Protein AF-A0A0N1ACL6-F1 (afdb_monomer_lite)

pLDDT: mean 73.01, std 18.0, range [36.81, 94.06]

Foldseek 3Di:
DDDDDDDDDDDDDDDDDDDPPPPDPPDDDDPPDPDPPDCPDDVDPPDPPPPDPDDDKFALVNLVVVPDFWPLVVLVPDPQFDPWDAQVNLVPPPVNQQHLATAGQGNNPARVPDFDDDVNHTDAFDPGPDDRTHRRGRPGTSVNDGMD

Secondary structure (DSSP, 8-state):
-----------------S-TTSS-------------------SS---S-----------HHHHHHHT-SBHHHHHHT-TTB-S-B-HHHHHT-TT-TTTT--B--BTTS-GGG---EETTEEPPPP--SSS-----GGGSBGGG-S--

Sequence (148 aa):
MRRTPCFFLRPAAFGACALLHLMAAAQAQPAATPQRVEVTGSSIKRLAGETALPVETIRREDIEKIGVTTAAELLQKLSSNVGGLTDGASISDQSGAQRGFNGANLRGLGVSSTLVLLNGRRLANFASPGDNAGVDLNNIPAGAIQRV

Radius of gyration: 41.58 Å; chains: 1; bounding box: 53×68×129 Å

Structure (mmCIF, N/CA/C/O backbone):
data_AF-A0A0N1ACL6-F1
#
_entry.id   AF-A0A0N1ACL6-F1
#
loop_
_atom_site.group_PDB
_atom_site.id
_atom_site.type_symbol
_atom_site.label_atom_id
_atom_site.label_alt_id
_atom_site.label_comp_id
_atom_site.label_asym_id
_atom_site.label_entity_id
_atom_site.label_seq_id
_atom_site.pdbx_PDB_ins_code
_atom_site.Cartn_x
_atom_site.Cartn_y
_atom_site.Cartn_z
_atom_site.occupancy
_atom_site.B_iso_or_equiv
_atom_site.auth_seq_id
_atom_site.auth_comp_id
_atom_site.auth_asym_id
_atom_site.auth_atom_id
_atom_site.pdbx_PDB_model_num
ATOM 1 N N . MET A 1 1 ? -12.452 -52.490 117.178 1.00 40.91 1 MET A N 1
ATOM 2 C CA . MET A 1 1 ? -10.982 -52.638 117.260 1.00 40.91 1 MET A CA 1
ATOM 3 C C . MET A 1 1 ? -10.432 -52.924 115.872 1.00 40.91 1 MET A C 1
ATOM 5 O O . MET A 1 1 ? -10.845 -53.933 115.333 1.00 40.91 1 MET A O 1
ATOM 9 N N . ARG A 1 2 ? -9.481 -52.094 115.393 1.00 36.81 2 ARG A N 1
ATOM 10 C CA . ARG A 1 2 ? -8.460 -52.376 114.346 1.00 36.81 2 ARG A CA 1
ATOM 11 C C . ARG A 1 2 ? -9.005 -52.710 112.937 1.00 36.81 2 ARG A C 1
ATOM 13 O O . ARG A 1 2 ? -9.965 -53.437 112.815 1.00 36.81 2 ARG A O 1
ATOM 20 N N . ARG A 1 3 ? -8.450 -52.301 111.798 1.00 41.75 3 ARG A N 1
ATOM 21 C CA . ARG A 1 3 ? -7.296 -51.511 111.333 1.00 41.75 3 ARG A CA 1
ATOM 22 C C . ARG A 1 3 ? -7.516 -51.409 109.803 1.00 41.75 3 ARG A C 1
ATOM 24 O O . ARG A 1 3 ? -8.036 -52.354 109.219 1.00 41.75 3 ARG A O 1
ATOM 31 N N . THR A 1 4 ? -7.113 -50.316 109.158 1.00 45.53 4 THR A N 1
ATOM 32 C CA . THR A 1 4 ? -6.849 -50.290 107.700 1.00 45.53 4 THR A CA 1
ATOM 33 C C . THR A 1 4 ? -5.649 -51.204 107.372 1.00 45.53 4 THR A C 1
ATOM 35 O O . THR A 1 4 ? -4.898 -51.543 108.295 1.00 45.53 4 THR A O 1
ATOM 38 N N . PRO A 1 5 ? -5.440 -51.636 106.107 1.00 58.47 5 PRO A N 1
ATOM 39 C CA . PRO A 1 5 ? -4.557 -50.848 105.229 1.00 58.47 5 PRO A CA 1
ATOM 40 C C . PRO A 1 5 ? -4.838 -50.921 103.707 1.00 58.47 5 PRO A C 1
ATOM 42 O O . PRO A 1 5 ? -5.554 -51.779 103.202 1.00 58.47 5 PRO A O 1
ATOM 45 N N . CYS A 1 6 ? -4.208 -49.975 103.003 1.00 42.31 6 CYS A N 1
ATOM 46 C CA . CYS A 1 6 ? -4.029 -49.854 101.556 1.00 42.31 6 CYS A CA 1
ATOM 47 C C . CYS A 1 6 ? -3.453 -51.107 100.873 1.00 42.31 6 CYS A C 1
ATOM 49 O O . CYS A 1 6 ? -2.576 -51.739 101.453 1.00 42.31 6 CYS A O 1
ATOM 51 N N . PHE A 1 7 ? -3.746 -51.305 99.578 1.00 40.16 7 PHE A N 1
ATOM 52 C CA . PHE A 1 7 ? -2.682 -51.508 98.580 1.00 40.16 7 PHE A CA 1
ATOM 53 C C . PHE A 1 7 ? -3.143 -51.254 97.132 1.00 40.16 7 PHE A C 1
ATOM 55 O O . PHE A 1 7 ? -4.246 -51.603 96.725 1.00 40.16 7 PHE A O 1
ATOM 62 N N . PHE A 1 8 ? -2.242 -50.616 96.389 1.00 44.12 8 PHE A N 1
ATOM 63 C CA . PHE A 1 8 ? -2.195 -50.374 94.947 1.00 44.12 8 PHE A CA 1
ATOM 64 C C . PHE A 1 8 ? -2.320 -51.658 94.103 1.00 44.12 8 PHE A C 1
ATOM 66 O O . PHE A 1 8 ? -1.661 -52.632 94.445 1.00 44.12 8 PHE A O 1
ATOM 73 N N . LEU A 1 9 ? -3.007 -51.604 92.946 1.00 39.31 9 LEU A N 1
ATOM 74 C CA . LEU A 1 9 ? -2.465 -51.989 91.619 1.00 39.31 9 LEU A CA 1
ATOM 75 C C . LEU A 1 9 ? -3.516 -51.813 90.489 1.00 39.31 9 LEU A C 1
ATOM 77 O O . LEU A 1 9 ? -4.571 -52.436 90.495 1.00 39.31 9 LEU A O 1
ATOM 81 N N . ARG A 1 10 ? -3.193 -50.993 89.480 1.00 41.94 10 ARG A N 1
ATOM 82 C CA . ARG A 1 10 ? -3.608 -51.164 88.060 1.00 41.94 10 ARG A CA 1
ATOM 83 C C . ARG A 1 10 ? -2.554 -52.085 87.388 1.00 41.94 10 ARG A C 1
ATOM 85 O O . ARG A 1 10 ? -1.471 -52.149 87.970 1.00 41.94 10 ARG A O 1
ATOM 92 N N . PRO A 1 11 ? -2.740 -52.707 86.193 1.00 52.53 11 PRO A N 1
ATOM 93 C CA . PRO A 1 11 ? -3.612 -52.281 85.086 1.00 52.53 11 PRO A CA 1
ATOM 94 C C . PRO A 1 11 ? -4.245 -53.394 84.193 1.00 52.53 11 PRO A C 1
ATOM 96 O O . PRO A 1 11 ? -3.951 -54.574 84.302 1.00 52.53 11 PRO A O 1
ATOM 99 N N . ALA A 1 12 ? -5.032 -52.908 83.224 1.00 41.38 12 ALA A N 1
ATOM 100 C CA . ALA A 1 12 ? -5.129 -53.337 81.819 1.00 41.38 12 ALA A CA 1
ATOM 101 C C . ALA A 1 12 ? -5.899 -54.612 81.401 1.00 41.38 12 ALA A C 1
ATOM 103 O O . ALA A 1 12 ? -5.449 -55.736 81.569 1.00 41.38 12 ALA A O 1
ATOM 104 N N . ALA A 1 13 ? -6.953 -54.309 80.626 1.00 44.34 13 ALA A N 1
ATOM 105 C CA . ALA A 1 13 ? -7.347 -54.918 79.353 1.00 44.34 13 ALA A CA 1
ATOM 106 C C . ALA A 1 13 ? -7.964 -56.320 79.377 1.00 44.34 13 ALA A C 1
ATOM 108 O O . ALA A 1 13 ? -7.259 -57.291 79.563 1.00 44.34 13 ALA A O 1
ATOM 109 N N . PHE A 1 14 ? -9.260 -56.405 79.058 1.00 40.31 14 PHE A N 1
ATOM 110 C CA . PHE A 1 14 ? -9.867 -57.360 78.115 1.00 40.31 14 PHE A CA 1
ATOM 111 C C . PHE A 1 14 ? -11.367 -57.030 77.997 1.00 40.31 14 PHE A C 1
ATOM 113 O O . PHE A 1 14 ? -12.015 -56.794 79.013 1.00 40.31 14 PHE A O 1
ATOM 120 N N . GLY A 1 15 ? -11.929 -57.013 76.781 1.00 42.12 15 GLY A N 1
ATOM 121 C CA . GLY A 1 15 ? -13.389 -57.102 76.609 1.00 42.12 15 GLY A CA 1
ATOM 122 C C . GLY A 1 15 ? -14.041 -56.183 75.576 1.00 42.12 15 GLY A C 1
ATOM 123 O O . GLY A 1 15 ? -15.027 -55.521 75.881 1.00 42.12 15 GLY A O 1
ATOM 124 N N . ALA A 1 16 ? -13.520 -56.145 74.350 1.00 49.38 16 ALA A N 1
ATOM 125 C CA . ALA A 1 16 ? -14.212 -55.592 73.189 1.00 49.38 16 ALA A CA 1
ATOM 126 C C . ALA A 1 16 ? -15.357 -56.526 72.742 1.00 49.38 16 ALA A C 1
ATOM 128 O O . ALA A 1 16 ? -15.073 -57.652 72.343 1.00 49.38 16 ALA A O 1
ATOM 129 N N . CYS A 1 17 ? -16.625 -56.081 72.777 1.00 44.91 17 CYS A N 1
ATOM 130 C CA . CYS A 1 17 ? -17.706 -56.711 71.985 1.00 44.91 17 CYS A CA 1
ATOM 131 C C . CYS A 1 17 ? -19.038 -55.934 71.840 1.00 44.91 17 CYS A C 1
ATOM 133 O O . CYS A 1 17 ? -20.030 -56.526 71.431 1.00 44.91 17 CYS A O 1
ATOM 135 N N . ALA A 1 18 ? -19.117 -54.627 72.119 1.00 47.38 18 ALA A N 1
ATOM 136 C CA . ALA A 1 18 ? -20.416 -53.923 72.141 1.00 47.38 18 ALA A CA 1
ATOM 137 C C . ALA A 1 18 ? -20.508 -52.652 71.271 1.00 47.38 18 ALA A C 1
ATOM 139 O O . ALA A 1 18 ? -21.265 -51.747 71.602 1.00 47.38 18 ALA A O 1
ATOM 140 N N . LEU A 1 19 ? -19.755 -52.548 70.167 1.00 47.19 19 LE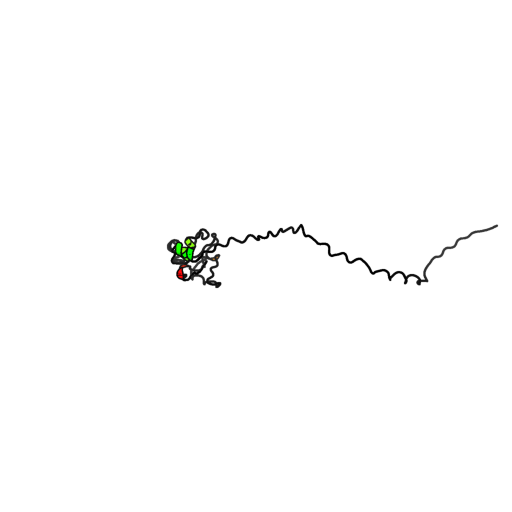U A N 1
ATOM 141 C CA . LEU A 1 19 ? -19.720 -51.317 69.346 1.00 47.19 19 LEU A CA 1
ATOM 142 C C . LEU A 1 19 ? -20.116 -51.479 67.866 1.00 47.19 19 LEU A C 1
ATOM 144 O O . LEU A 1 19 ? -20.066 -50.510 67.116 1.00 47.19 19 LEU A O 1
ATOM 148 N N . LEU A 1 20 ? -20.571 -52.655 67.426 1.00 48.94 20 LEU A N 1
ATOM 149 C CA . LEU A 1 20 ? -20.854 -52.909 66.000 1.00 48.94 20 LEU A CA 1
ATOM 150 C C . LEU A 1 20 ? -22.270 -52.528 65.515 1.00 48.94 20 LEU A C 1
ATOM 152 O O . LEU A 1 20 ? -22.579 -52.749 64.352 1.00 48.94 20 LEU A O 1
ATOM 156 N N . HIS A 1 21 ? -23.125 -51.928 66.351 1.00 43.59 21 HIS A N 1
ATOM 157 C CA . HIS A 1 21 ? -24.498 -51.549 65.958 1.00 43.59 21 HIS A CA 1
ATOM 158 C C . HIS A 1 21 ? -24.694 -50.056 65.630 1.00 43.59 21 HIS A C 1
ATOM 160 O O . HIS A 1 21 ? -25.822 -49.629 65.399 1.00 43.59 21 HIS A O 1
ATOM 166 N N . LEU A 1 22 ? -23.623 -49.252 65.562 1.00 44.16 22 LEU A N 1
ATOM 167 C CA . LEU A 1 22 ? -23.720 -47.800 65.331 1.00 44.16 22 LEU A CA 1
ATOM 168 C C . LEU A 1 22 ? -23.162 -47.318 63.975 1.00 44.16 22 LEU A C 1
ATOM 170 O O . LEU A 1 22 ? -22.785 -46.158 63.846 1.00 44.16 22 LEU A O 1
ATOM 174 N N . MET A 1 23 ? -23.096 -48.180 62.954 1.00 47.75 23 MET A N 1
ATOM 175 C CA . MET A 1 23 ? -22.589 -47.824 61.612 1.00 47.75 23 MET A CA 1
ATOM 176 C C . MET A 1 23 ? -23.579 -48.145 60.476 1.00 47.75 23 MET A C 1
ATOM 178 O O . MET A 1 23 ? -23.182 -48.613 59.416 1.00 47.75 23 MET A O 1
ATOM 182 N N . ALA A 1 24 ? -24.879 -47.899 60.674 1.00 46.00 24 ALA A N 1
ATOM 183 C CA . ALA A 1 24 ? -25.889 -48.118 59.626 1.00 46.00 24 ALA A CA 1
ATOM 184 C C . ALA A 1 24 ? -26.917 -46.979 59.471 1.00 46.00 24 ALA A C 1
ATOM 186 O O . ALA A 1 24 ? -28.013 -47.198 58.968 1.00 46.00 24 ALA A O 1
ATOM 187 N N . ALA A 1 25 ? -26.570 -45.748 59.860 1.00 43.22 25 ALA A N 1
ATOM 188 C CA . ALA A 1 25 ? -27.389 -44.559 59.603 1.00 43.22 25 ALA A CA 1
ATOM 189 C C . ALA A 1 25 ? -26.554 -43.480 58.904 1.00 43.22 25 ALA A C 1
ATOM 191 O O . ALA A 1 25 ? -26.256 -42.430 59.464 1.00 43.22 25 ALA A O 1
ATOM 192 N N . ALA A 1 26 ? -26.122 -43.767 57.679 1.00 45.28 26 ALA A N 1
ATOM 193 C CA . ALA A 1 26 ? -25.412 -42.804 56.848 1.00 45.28 26 ALA A CA 1
ATOM 194 C C . ALA A 1 26 ? -25.928 -42.835 55.407 1.00 45.28 26 ALA A C 1
ATOM 196 O O . ALA A 1 26 ? -25.125 -42.954 54.495 1.00 45.28 26 ALA A O 1
ATOM 197 N N . GLN A 1 27 ? -27.249 -42.738 55.198 1.00 46.34 27 GLN A N 1
ATOM 198 C CA . GLN A 1 27 ? -27.837 -42.346 53.909 1.00 46.34 27 GLN A CA 1
ATOM 199 C C . GLN A 1 27 ? -29.154 -41.590 54.103 1.00 46.34 27 GLN A C 1
ATOM 201 O O . GLN A 1 27 ? -30.157 -42.186 54.474 1.00 46.34 27 GLN A O 1
ATOM 206 N N . ALA A 1 28 ? -29.104 -40.278 53.857 1.00 41.84 28 ALA A N 1
ATOM 207 C CA . ALA A 1 28 ? -30.120 -39.458 53.181 1.00 41.84 28 ALA A CA 1
ATOM 208 C C . ALA A 1 28 ? -29.823 -37.975 53.458 1.00 41.84 28 ALA A C 1
ATOM 210 O O . ALA A 1 28 ? -30.586 -37.285 54.129 1.00 41.84 28 ALA A O 1
ATOM 211 N N . GLN A 1 29 ? -28.691 -37.474 52.953 1.00 48.81 29 GLN A N 1
ATOM 212 C CA . GLN A 1 29 ? -28.545 -36.029 52.811 1.00 48.81 29 GLN A CA 1
ATOM 213 C C . GLN A 1 29 ? -29.435 -35.626 51.627 1.00 48.81 29 GLN A C 1
ATOM 215 O O . GLN A 1 29 ? -29.274 -36.218 50.553 1.00 48.81 29 GLN A O 1
ATOM 220 N N . PRO A 1 30 ? -30.383 -34.684 51.778 1.00 48.00 30 PRO A N 1
ATOM 221 C CA . PRO A 1 30 ? -31.150 -34.197 50.643 1.00 48.00 30 PRO A CA 1
ATOM 222 C C . PRO A 1 30 ? -30.153 -33.687 49.607 1.00 48.00 30 PRO A C 1
ATOM 224 O O . PRO A 1 30 ? -29.270 -32.895 49.943 1.00 48.00 30 PRO A O 1
ATOM 227 N N . ALA A 1 31 ? -30.255 -34.168 48.368 1.00 56.84 31 ALA A N 1
ATOM 228 C CA . ALA A 1 31 ? -29.494 -33.618 47.261 1.00 56.84 31 ALA A CA 1
ATOM 229 C C . ALA A 1 31 ? -29.868 -32.138 47.148 1.00 56.84 31 ALA A C 1
ATOM 231 O O . ALA A 1 31 ? -30.946 -31.794 46.662 1.00 56.84 31 ALA A O 1
ATOM 232 N N . ALA A 1 32 ? -29.008 -31.268 47.679 1.00 61.16 32 ALA A N 1
ATOM 233 C CA . ALA A 1 32 ? -29.149 -29.838 47.523 1.00 61.16 32 ALA A CA 1
ATOM 234 C C . ALA A 1 32 ? -29.200 -29.567 46.019 1.00 61.16 32 ALA A C 1
ATOM 236 O O . ALA A 1 32 ? -28.271 -29.905 45.282 1.00 61.16 32 ALA A O 1
ATOM 237 N N . THR A 1 33 ? -30.319 -29.011 45.560 1.00 62.94 33 THR A N 1
ATOM 238 C CA . THR A 1 33 ? -30.460 -28.470 44.208 1.00 62.94 33 THR A CA 1
ATOM 239 C C . THR A 1 33 ? -29.213 -27.651 43.884 1.00 62.94 33 THR A C 1
ATOM 241 O O . THR A 1 33 ? -28.840 -26.835 44.733 1.00 62.94 33 THR A O 1
ATOM 244 N N . PRO A 1 34 ? -28.557 -27.836 42.721 1.00 57.81 34 PRO A N 1
ATOM 245 C CA . PRO A 1 34 ? -27.379 -27.054 42.379 1.00 57.81 34 PRO A CA 1
ATOM 246 C C . PRO A 1 34 ? -27.759 -25.578 42.443 1.00 57.81 34 PRO A C 1
ATOM 248 O O . PRO A 1 34 ? -28.562 -25.080 41.652 1.00 57.81 34 PRO A O 1
ATOM 251 N N . GLN A 1 35 ? -27.244 -24.900 43.462 1.00 62.81 35 GLN A N 1
ATOM 252 C CA . GLN A 1 35 ? -27.526 -23.501 43.699 1.00 62.81 35 GLN A CA 1
ATOM 253 C C . GLN A 1 35 ? -26.914 -22.735 42.529 1.00 62.81 35 GLN A C 1
ATOM 255 O O . GLN A 1 35 ? -25.751 -22.954 42.187 1.00 62.81 35 GLN A O 1
ATOM 260 N N . ARG A 1 36 ? -27.712 -21.894 41.860 1.00 61.09 36 ARG A N 1
ATOM 261 C CA . ARG A 1 36 ? -27.243 -21.059 40.750 1.00 61.09 36 ARG A CA 1
ATOM 262 C C . ARG A 1 36 ? -26.084 -20.207 41.263 1.00 61.09 36 ARG A C 1
ATOM 264 O O . ARG A 1 36 ? -26.292 -19.242 41.991 1.00 61.09 36 ARG A O 1
ATOM 271 N N . VAL A 1 37 ? -24.866 -20.591 40.893 1.00 67.50 37 VAL A N 1
ATOM 272 C CA . VAL A 1 37 ? -23.669 -19.791 41.129 1.00 67.50 37 VAL A CA 1
ATOM 273 C C . VAL A 1 37 ? -23.671 -18.699 40.071 1.00 67.50 37 VAL A C 1
ATOM 275 O O . VAL A 1 37 ? -23.260 -18.908 38.932 1.00 67.50 37 VAL A O 1
ATOM 278 N N . GLU A 1 38 ? -24.212 -17.540 40.425 1.00 64.12 38 GLU A N 1
ATOM 279 C CA . GLU A 1 38 ? -24.094 -16.345 39.603 1.00 64.12 38 GLU A CA 1
ATOM 280 C C . GLU A 1 38 ? -22.751 -15.685 39.923 1.00 64.12 38 GLU A C 1
ATOM 282 O O . GLU A 1 38 ? -22.547 -15.102 40.987 1.00 64.12 38 GLU A O 1
ATOM 287 N N . VAL A 1 39 ? -21.787 -15.860 39.020 1.00 64.50 39 VAL A N 1
ATOM 288 C CA . VAL A 1 39 ? -20.450 -15.276 39.151 1.00 64.50 39 VAL A CA 1
ATOM 289 C C . VAL A 1 39 ? -20.555 -13.776 38.871 1.00 64.50 39 VAL A C 1
ATOM 291 O O . VAL A 1 39 ? -20.428 -13.330 37.735 1.00 64.50 39 VAL A O 1
ATOM 294 N N . THR A 1 40 ? -20.791 -12.980 39.913 1.00 68.50 40 THR A N 1
ATOM 295 C CA . THR A 1 40 ? -20.873 -11.507 39.838 1.00 68.50 40 THR A CA 1
ATOM 296 C C . THR A 1 40 ? -19.502 -10.818 39.847 1.00 68.50 40 THR A C 1
ATOM 298 O O . THR A 1 40 ? -19.419 -9.592 39.798 1.00 68.50 40 THR A O 1
ATOM 301 N N . GLY A 1 41 ? -18.414 -11.594 39.872 1.00 60.53 41 GLY A N 1
ATOM 302 C CA . GLY A 1 41 ? -17.051 -11.096 40.029 1.00 60.53 41 GLY A CA 1
ATOM 303 C C . GLY A 1 41 ? -16.004 -11.980 39.358 1.00 60.53 41 GLY A C 1
ATOM 304 O O . GLY A 1 41 ? -15.153 -12.551 40.028 1.00 60.53 41 GLY A O 1
ATOM 305 N N . SER A 1 42 ? -16.020 -12.067 38.027 1.00 65.25 42 SER A N 1
ATOM 306 C CA . SER A 1 42 ? -14.742 -12.193 37.319 1.00 65.25 42 SER A CA 1
ATOM 307 C C . SER A 1 42 ? -14.058 -10.829 37.417 1.00 65.25 42 SER A C 1
ATOM 309 O O . SER A 1 42 ? -14.648 -9.829 37.010 1.00 65.25 42 SER A O 1
ATOM 311 N N . SER A 1 43 ? -12.822 -10.767 37.923 1.00 59.62 43 SER A N 1
ATOM 312 C CA . SER A 1 43 ? -12.008 -9.532 37.893 1.00 59.62 43 SER A CA 1
ATOM 313 C C . SER A 1 43 ? -11.795 -9.016 36.455 1.00 59.62 43 SER A C 1
ATOM 315 O O . SER A 1 43 ? -11.435 -7.866 36.225 1.00 59.62 43 SER A O 1
ATOM 317 N N . ILE A 1 44 ? -12.099 -9.855 35.461 1.00 63.22 44 ILE A N 1
ATOM 318 C CA . ILE A 1 44 ? -12.147 -9.498 34.051 1.00 63.22 44 ILE A CA 1
ATOM 319 C C . ILE A 1 44 ? -13.615 -9.488 33.618 1.00 63.22 44 ILE A C 1
ATOM 321 O O . ILE A 1 44 ? -14.188 -10.526 33.267 1.00 63.22 44 ILE A O 1
ATOM 325 N N . LYS A 1 45 ? -14.226 -8.299 33.622 1.00 52.88 45 LYS A N 1
ATOM 326 C CA . LYS A 1 45 ? -15.422 -8.026 32.818 1.00 52.88 45 LYS A CA 1
ATOM 327 C C . LYS A 1 45 ? -15.029 -8.205 31.351 1.00 52.88 45 LYS A C 1
ATOM 329 O O . LYS A 1 45 ? -14.491 -7.280 30.750 1.00 52.88 45 LYS A O 1
ATOM 334 N N . ARG A 1 46 ? -15.295 -9.367 30.750 1.00 59.06 46 ARG A N 1
ATOM 335 C CA . ARG A 1 46 ? -15.371 -9.414 29.286 1.00 59.06 46 ARG A CA 1
ATOM 336 C C . ARG A 1 46 ? -16.645 -8.691 28.878 1.00 59.06 46 ARG A C 1
ATOM 338 O O . ARG A 1 46 ? -17.740 -9.236 28.959 1.00 59.06 46 ARG A O 1
ATOM 345 N N . LEU A 1 47 ? -16.479 -7.426 28.508 1.00 61.47 47 LEU A N 1
ATOM 346 C CA . LEU A 1 47 ? -17.447 -6.697 27.704 1.00 61.47 47 LEU A CA 1
ATOM 347 C C . LEU A 1 47 ? -17.706 -7.531 26.440 1.00 61.47 47 LEU A C 1
ATOM 349 O O . LEU A 1 47 ? -16.773 -8.116 25.890 1.00 61.47 47 LEU A O 1
ATOM 353 N N . ALA A 1 48 ? -18.956 -7.605 25.984 1.00 55.69 48 ALA A N 1
ATOM 354 C CA . ALA A 1 48 ? -19.332 -8.129 24.668 1.00 55.69 48 ALA A CA 1
ATOM 355 C C . ALA A 1 48 ? -18.809 -7.183 23.566 1.00 55.69 48 ALA A C 1
ATOM 357 O O . ALA A 1 48 ? -19.559 -6.476 22.902 1.00 55.69 48 ALA A O 1
ATOM 358 N N . GLY A 1 49 ? -17.488 -7.094 23.491 1.00 58.88 49 GLY A N 1
ATOM 359 C CA . GLY A 1 49 ? -16.726 -5.983 22.955 1.00 58.88 49 GLY A CA 1
ATOM 360 C C . GLY A 1 49 ? -15.282 -6.120 23.422 1.00 58.88 49 GLY A C 1
ATOM 361 O O . GLY A 1 49 ? -14.729 -5.203 24.021 1.00 58.88 49 GLY A O 1
ATOM 362 N N . GLU A 1 50 ? -14.664 -7.279 23.167 1.00 55.69 50 GLU A N 1
ATOM 363 C CA . GLU A 1 50 ? -13.257 -7.237 22.767 1.00 55.69 50 GLU A CA 1
ATOM 364 C C . GLU A 1 50 ? -13.222 -6.214 21.637 1.00 55.69 50 GLU A C 1
ATOM 366 O O . GLU A 1 50 ? -13.833 -6.443 20.594 1.00 55.69 50 GLU A O 1
ATOM 371 N N . THR A 1 51 ? -12.689 -5.023 21.918 1.00 57.69 51 THR A N 1
ATOM 372 C CA . THR A 1 51 ? -12.657 -3.909 20.977 1.00 57.69 51 THR A CA 1
ATOM 373 C C . THR A 1 51 ? -12.158 -4.460 19.655 1.00 57.69 51 THR A C 1
ATOM 375 O O . THR A 1 51 ? -10.991 -4.843 19.559 1.00 57.69 51 THR A O 1
ATOM 378 N N . ALA A 1 52 ? -13.043 -4.566 18.660 1.00 65.81 52 ALA A N 1
ATOM 379 C CA . ALA A 1 52 ? -12.620 -4.930 17.325 1.00 65.81 52 ALA A CA 1
ATOM 380 C C . ALA A 1 52 ? -11.534 -3.919 16.971 1.00 65.81 52 ALA A C 1
ATOM 382 O O . ALA A 1 52 ? -11.787 -2.709 17.000 1.00 65.81 52 ALA A O 1
ATOM 383 N N . LEU A 1 53 ? -10.306 -4.393 16.732 1.00 76.19 53 LEU A N 1
ATOM 384 C CA . LEU A 1 53 ? -9.301 -3.517 16.155 1.00 76.19 53 LEU A CA 1
ATOM 385 C C . LEU A 1 53 ? -9.962 -2.884 14.925 1.00 76.19 53 LEU A C 1
ATOM 387 O O . LEU A 1 53 ? -10.628 -3.610 14.183 1.00 76.19 53 LEU A O 1
ATOM 391 N N . PRO A 1 54 ? -9.855 -1.562 14.730 1.00 78.06 54 PRO A N 1
ATOM 392 C CA . PRO A 1 54 ? -10.518 -0.909 13.616 1.00 78.06 54 PRO A CA 1
ATOM 393 C C . PRO A 1 54 ? -10.043 -1.558 12.313 1.00 78.06 54 PRO A C 1
ATOM 395 O O . PRO A 1 54 ? -8.861 -1.473 11.966 1.00 78.06 54 PRO A O 1
ATOM 398 N N . VAL A 1 55 ? -10.970 -2.251 11.646 1.00 86.38 55 VAL A N 1
ATOM 399 C CA . VAL A 1 55 ? -10.783 -2.823 10.314 1.00 86.38 55 VAL A CA 1
ATOM 400 C C . VAL A 1 55 ? -11.378 -1.835 9.330 1.00 86.38 55 VAL A C 1
ATOM 402 O O . VAL A 1 55 ? -12.579 -1.571 9.341 1.00 86.38 55 VAL A O 1
ATOM 405 N N . GLU A 1 56 ? -10.518 -1.279 8.494 1.00 88.62 56 GLU A N 1
ATOM 406 C CA . GLU A 1 56 ? -10.923 -0.492 7.342 1.00 88.62 56 GLU A CA 1
ATOM 407 C C . GLU A 1 56 ? -11.105 -1.441 6.157 1.00 88.62 56 GLU A C 1
ATOM 409 O O . GLU A 1 56 ? -10.339 -2.388 5.989 1.00 88.62 56 GLU A O 1
ATOM 414 N N . THR A 1 57 ? -12.155 -1.242 5.368 1.00 91.12 57 THR A N 1
ATOM 415 C CA . THR A 1 57 ? -12.424 -2.071 4.194 1.00 91.12 57 THR A CA 1
ATOM 416 C C . THR A 1 57 ? -12.801 -1.173 3.039 1.00 91.12 57 THR A C 1
ATOM 418 O O . THR A 1 57 ? -13.797 -0.455 3.120 1.00 91.12 57 THR A O 1
ATOM 421 N N . ILE A 1 58 ? -12.040 -1.253 1.953 1.00 91.62 58 ILE A N 1
ATOM 422 C CA . ILE A 1 58 ? -12.272 -0.439 0.762 1.00 91.62 58 ILE A CA 1
ATOM 423 C C . ILE A 1 58 ? -12.920 -1.306 -0.301 1.00 91.62 58 ILE A C 1
ATOM 425 O O . ILE A 1 58 ? -12.354 -2.303 -0.760 1.00 91.62 58 ILE A O 1
ATOM 429 N N . ARG A 1 59 ? -14.136 -0.928 -0.692 1.00 94.06 59 ARG A N 1
ATOM 430 C CA . ARG A 1 59 ? -14.919 -1.661 -1.684 1.00 94.06 59 ARG A CA 1
ATOM 431 C C . ARG A 1 59 ? -14.548 -1.252 -3.097 1.00 94.06 59 ARG A C 1
ATOM 433 O O . ARG A 1 59 ? -13.901 -0.234 -3.337 1.00 94.06 59 ARG A O 1
ATOM 440 N N . ARG A 1 60 ? -15.015 -2.051 -4.056 1.00 93.00 60 ARG A N 1
ATOM 441 C CA . ARG A 1 60 ? -14.765 -1.797 -5.471 1.00 93.00 60 ARG A CA 1
ATOM 442 C C . ARG A 1 60 ? -15.261 -0.436 -5.935 1.00 93.00 60 ARG A C 1
ATOM 444 O O . ARG A 1 60 ? -14.496 0.313 -6.529 1.00 93.00 60 ARG A O 1
ATOM 451 N N . GLU A 1 61 ? -16.497 -0.120 -5.582 1.00 92.38 61 GLU A N 1
ATOM 452 C CA . GLU A 1 61 ? -17.137 1.162 -5.870 1.00 92.38 61 GLU A CA 1
ATOM 453 C C . GLU A 1 61 ? -16.321 2.366 -5.379 1.00 92.38 61 GLU A C 1
ATOM 455 O O . GLU A 1 61 ? -16.308 3.403 -6.031 1.00 92.38 61 GLU A O 1
ATOM 460 N N . ASP A 1 62 ? -15.606 2.240 -4.260 1.00 92.06 62 ASP A N 1
ATOM 461 C CA . ASP A 1 62 ? -14.797 3.333 -3.722 1.00 92.06 62 ASP A CA 1
ATOM 462 C C . ASP A 1 62 ? -13.468 3.457 -4.465 1.00 92.06 62 ASP A C 1
ATOM 464 O O . ASP A 1 62 ? -13.060 4.563 -4.805 1.00 92.06 62 ASP A O 1
ATOM 468 N N . ILE A 1 63 ? -12.836 2.334 -4.818 1.00 91.50 63 ILE A N 1
ATOM 469 C CA . ILE A 1 63 ? -11.621 2.320 -5.650 1.00 91.50 63 ILE A CA 1
ATOM 470 C C . ILE A 1 63 ? -11.893 2.971 -7.017 1.00 91.50 63 ILE A C 1
ATOM 472 O O . ILE A 1 63 ? -11.085 3.771 -7.487 1.00 91.50 63 ILE A O 1
ATOM 476 N N . GLU A 1 64 ? -13.048 2.682 -7.622 1.00 91.25 64 GLU A N 1
ATOM 477 C CA . GLU A 1 64 ? -13.486 3.300 -8.882 1.00 91.25 64 GLU A CA 1
ATOM 478 C C . GLU A 1 64 ? -13.716 4.808 -8.745 1.00 91.25 64 GLU A C 1
ATOM 480 O O . GLU A 1 64 ? -13.272 5.567 -9.604 1.00 91.25 64 GLU A O 1
ATOM 485 N N . LYS A 1 65 ? -14.348 5.262 -7.653 1.00 91.94 65 LYS A N 1
ATOM 486 C CA . LYS A 1 65 ? -14.561 6.698 -7.390 1.00 91.94 65 LYS A CA 1
ATOM 487 C C . LYS A 1 65 ? -13.253 7.462 -7.195 1.00 91.94 65 LYS A C 1
ATOM 489 O O . LYS A 1 65 ? -13.168 8.617 -7.599 1.00 91.94 65 LYS A O 1
ATOM 494 N N . ILE A 1 66 ? -12.258 6.848 -6.55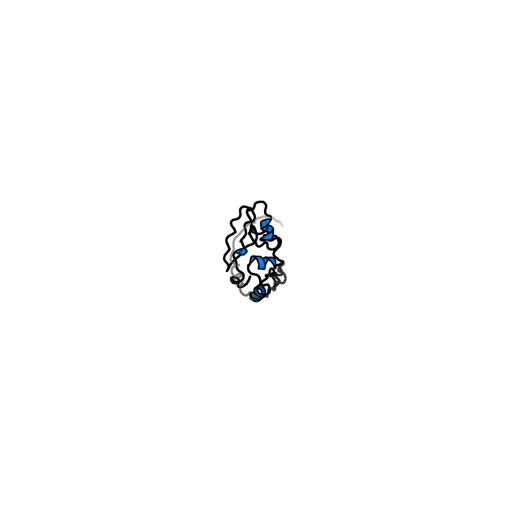0 1.00 90.88 66 ILE A N 1
ATOM 495 C CA . ILE A 1 66 ? -10.946 7.477 -6.338 1.00 90.88 66 ILE A CA 1
ATOM 496 C C . ILE A 1 66 ? -10.185 7.580 -7.676 1.00 90.88 66 ILE A C 1
ATOM 498 O O . ILE A 1 66 ? -9.413 8.519 -7.859 1.00 90.88 66 ILE A O 1
ATOM 502 N N . GLY A 1 67 ? -10.426 6.662 -8.621 1.00 89.94 67 GLY A N 1
ATOM 503 C CA . GLY A 1 67 ? -9.839 6.710 -9.965 1.00 89.94 67 GLY A CA 1
ATOM 504 C C . GLY A 1 67 ? -8.357 6.328 -10.009 1.00 89.94 67 GLY A C 1
ATOM 505 O O . GLY A 1 67 ? -7.608 6.851 -10.828 1.00 89.94 67 GLY A O 1
ATOM 506 N N . VAL A 1 68 ? -7.926 5.445 -9.106 1.00 91.62 68 VAL A N 1
ATOM 507 C CA . VAL A 1 68 ? -6.540 4.954 -9.026 1.00 91.62 68 VAL A CA 1
ATOM 508 C C . VAL A 1 68 ? -6.275 3.824 -10.013 1.00 91.62 68 VAL A C 1
ATOM 510 O O . VAL A 1 68 ? -7.163 3.035 -10.339 1.00 91.62 68 VAL A O 1
ATOM 513 N N . THR A 1 69 ? -5.026 3.712 -10.450 1.00 91.44 69 THR A N 1
ATOM 514 C CA . THR A 1 69 ? -4.574 2.720 -11.432 1.00 91.44 69 THR A CA 1
ATOM 515 C C . THR A 1 69 ? -3.802 1.562 -10.802 1.00 91.44 69 THR A C 1
ATOM 517 O O . THR A 1 69 ? -3.815 0.449 -11.337 1.00 91.44 69 THR A O 1
ATOM 520 N N . THR A 1 70 ? -3.200 1.774 -9.630 1.00 92.00 70 THR A N 1
ATOM 521 C CA . THR A 1 70 ? -2.386 0.781 -8.908 1.00 92.00 70 THR A CA 1
ATOM 522 C C . THR A 1 70 ? -2.759 0.696 -7.425 1.00 92.00 70 THR A C 1
ATOM 524 O O . THR A 1 70 ? -3.355 1.612 -6.851 1.00 92.00 70 THR A O 1
ATOM 527 N N . ALA A 1 71 ? -2.388 -0.410 -6.769 1.00 91.19 71 ALA A N 1
ATOM 528 C CA . ALA A 1 71 ? -2.528 -0.549 -5.315 1.00 91.19 71 ALA A CA 1
ATOM 529 C C . ALA A 1 71 ? -1.691 0.487 -4.544 1.00 91.19 71 ALA A C 1
ATOM 531 O O . ALA A 1 71 ? -2.082 0.914 -3.459 1.00 91.19 71 ALA A O 1
ATOM 532 N N . ALA A 1 72 ? -0.558 0.898 -5.115 1.00 90.31 72 ALA A N 1
ATOM 533 C CA . ALA A 1 72 ? 0.302 1.951 -4.593 1.00 90.31 72 ALA A CA 1
ATOM 534 C C . ALA A 1 72 ? -0.448 3.284 -4.448 1.00 90.31 72 ALA A C 1
ATOM 536 O O . ALA A 1 72 ? -0.480 3.877 -3.369 1.00 90.31 72 ALA A O 1
ATOM 537 N N . GLU A 1 73 ? -1.105 3.730 -5.519 1.00 89.75 73 GLU A N 1
ATOM 538 C CA . GLU A 1 73 ? -1.893 4.965 -5.521 1.00 89.75 73 GLU A CA 1
ATOM 539 C C . GLU A 1 73 ? -3.077 4.892 -4.555 1.00 89.75 73 GLU A C 1
ATOM 541 O O . GLU A 1 73 ? -3.372 5.867 -3.863 1.00 89.75 73 GLU A O 1
ATOM 546 N N . LEU A 1 74 ? -3.728 3.727 -4.456 1.00 90.62 74 LEU A N 1
ATOM 547 C CA . LEU A 1 74 ? -4.791 3.502 -3.478 1.00 90.62 74 LEU A CA 1
ATOM 548 C C . LEU A 1 74 ? -4.281 3.709 -2.045 1.00 90.62 74 LEU A C 1
ATOM 550 O O . LEU A 1 74 ? -4.888 4.443 -1.266 1.00 90.62 74 LEU A O 1
ATOM 554 N N . LEU A 1 75 ? -3.142 3.101 -1.709 1.00 89.81 75 LEU A N 1
ATOM 555 C CA . LEU A 1 75 ? -2.531 3.214 -0.386 1.00 89.81 75 LEU A CA 1
ATOM 556 C C . LEU A 1 75 ? -2.030 4.626 -0.073 1.00 89.81 75 LEU A C 1
ATOM 558 O O . LEU A 1 75 ? -2.032 5.019 1.087 1.00 89.81 75 LEU A O 1
ATOM 562 N N . GLN A 1 76 ? -1.645 5.424 -1.068 1.00 88.69 76 GLN A N 1
ATOM 563 C CA . GLN A 1 76 ? -1.290 6.834 -0.853 1.00 88.69 76 GLN A CA 1
ATOM 564 C C . GLN A 1 76 ? -2.481 7.702 -0.427 1.00 88.69 76 GLN A C 1
ATOM 566 O O . GLN A 1 76 ? -2.285 8.750 0.185 1.00 88.69 76 GLN A O 1
ATOM 571 N N . LYS A 1 77 ? -3.715 7.295 -0.743 1.00 88.75 77 LYS A N 1
ATOM 572 C CA . LYS A 1 77 ? -4.930 8.009 -0.318 1.00 88.75 77 LYS A CA 1
ATOM 573 C C . LYS A 1 77 ? -5.375 7.639 1.094 1.00 88.75 77 LYS A C 1
ATOM 575 O O . LYS A 1 77 ? -6.208 8.338 1.667 1.00 88.75 77 LYS A O 1
ATOM 580 N N . LEU A 1 78 ? -4.821 6.568 1.656 1.00 88.62 78 LEU A N 1
ATOM 581 C CA . LEU A 1 78 ? -5.133 6.124 3.003 1.00 88.62 78 LEU A CA 1
ATOM 582 C C . LEU A 1 78 ? -4.346 6.920 4.037 1.00 88.62 78 LEU A C 1
ATOM 584 O O . LEU A 1 78 ? -3.119 6.926 4.037 1.00 88.62 78 LEU A O 1
ATOM 588 N N . SER A 1 79 ? -5.061 7.520 4.987 1.00 87.75 79 SER A N 1
ATOM 589 C CA . SER A 1 79 ? -4.456 8.224 6.126 1.00 87.75 79 SER A CA 1
ATOM 590 C C . SER A 1 79 ? -3.672 7.292 7.055 1.00 87.75 79 SER A C 1
ATOM 592 O O . SER A 1 79 ? -2.797 7.735 7.796 1.00 87.75 79 SER A O 1
ATOM 594 N N . SER A 1 80 ? -3.973 5.993 7.011 1.00 87.06 80 SER A N 1
ATOM 595 C CA . SER A 1 80 ? -3.269 4.954 7.756 1.00 87.06 80 SER A CA 1
ATOM 596 C C . SER A 1 80 ? -1.886 4.632 7.178 1.00 87.06 80 SER A C 1
ATOM 598 O O . SER A 1 80 ? -1.069 4.051 7.894 1.00 87.06 80 SER A O 1
ATOM 600 N N . ASN A 1 81 ? -1.597 5.027 5.934 1.00 87.75 81 ASN A N 1
ATOM 601 C CA . ASN A 1 81 ? -0.289 4.882 5.307 1.00 87.75 81 ASN A CA 1
ATOM 602 C C . ASN A 1 81 ? 0.555 6.136 5.579 1.00 87.75 81 ASN A C 1
ATOM 604 O O . ASN A 1 81 ? 0.279 7.217 5.062 1.00 87.75 81 ASN A O 1
ATOM 608 N N . VAL A 1 82 ? 1.588 6.004 6.408 1.00 82.88 82 VAL A N 1
ATOM 609 C CA . VAL A 1 82 ? 2.413 7.129 6.871 1.00 82.88 82 VAL A CA 1
ATOM 610 C C . VAL A 1 82 ? 3.842 6.907 6.424 1.00 82.88 82 VAL A C 1
ATOM 612 O O . VAL A 1 82 ? 4.441 5.900 6.780 1.00 82.88 82 VAL A O 1
ATOM 615 N N . GLY A 1 83 ? 4.409 7.855 5.675 1.00 70.06 83 GLY A N 1
ATOM 616 C CA . GLY A 1 83 ? 5.803 7.756 5.234 1.00 70.06 83 GLY A CA 1
ATOM 617 C C . GLY A 1 83 ? 6.074 6.477 4.437 1.00 70.06 83 GLY A C 1
ATOM 618 O O . GLY A 1 83 ? 7.101 5.830 4.640 1.00 70.06 83 GLY A O 1
ATOM 619 N N . GLY A 1 84 ? 5.118 6.064 3.598 1.00 66.12 84 GLY A N 1
ATOM 620 C CA . GLY A 1 84 ? 5.329 4.985 2.638 1.00 66.12 84 GLY A CA 1
ATOM 621 C C . GLY A 1 84 ? 6.458 5.342 1.674 1.00 66.12 84 GLY A C 1
ATOM 622 O O . GLY A 1 84 ? 6.642 6.511 1.324 1.00 66.12 84 GLY A O 1
ATOM 623 N N . LEU A 1 85 ? 7.212 4.334 1.239 1.00 70.75 85 LEU A N 1
ATOM 624 C CA . LEU A 1 85 ? 8.117 4.510 0.109 1.00 70.75 85 LEU A CA 1
ATOM 625 C C . LEU A 1 85 ? 7.235 4.662 -1.128 1.00 70.75 85 LEU A C 1
ATOM 627 O O . LEU A 1 85 ? 6.418 3.795 -1.412 1.00 70.75 85 LEU A O 1
ATOM 631 N N . THR A 1 86 ? 7.335 5.812 -1.783 1.00 76.50 86 THR A N 1
ATOM 632 C CA . THR A 1 86 ? 6.597 6.156 -3.002 1.00 76.50 86 THR A CA 1
ATOM 633 C C . THR A 1 86 ? 7.586 6.347 -4.136 1.00 76.50 86 THR A C 1
ATOM 635 O O . THR A 1 86 ? 8.764 6.605 -3.883 1.00 76.50 86 THR A O 1
ATOM 638 N N . ASP A 1 87 ? 7.117 6.319 -5.381 1.00 73.25 87 ASP A N 1
ATOM 639 C CA . ASP A 1 87 ? 7.990 6.503 -6.544 1.00 73.25 87 ASP A CA 1
ATOM 640 C C . ASP A 1 87 ? 8.778 7.821 -6.457 1.00 73.25 87 ASP A C 1
ATOM 642 O O . ASP A 1 87 ? 9.993 7.831 -6.650 1.00 73.25 87 ASP A O 1
ATOM 646 N N . GLY A 1 88 ? 8.129 8.910 -6.027 1.00 71.25 88 GLY A N 1
ATOM 647 C CA . GLY A 1 88 ? 8.777 10.205 -5.792 1.00 71.25 88 GLY A CA 1
ATOM 648 C C . GLY A 1 88 ? 9.854 10.167 -4.703 1.00 71.25 88 GLY A C 1
ATOM 649 O O . GLY A 1 88 ? 10.963 10.655 -4.916 1.00 71.25 88 GLY A O 1
ATOM 650 N N . ALA A 1 89 ? 9.560 9.551 -3.552 1.00 71.56 89 ALA A N 1
ATOM 651 C CA . ALA A 1 89 ? 10.535 9.409 -2.468 1.00 71.56 89 ALA A CA 1
ATOM 652 C C . ALA A 1 89 ? 11.715 8.509 -2.879 1.00 71.56 89 ALA A C 1
ATOM 654 O O . ALA A 1 89 ? 12.867 8.808 -2.563 1.00 71.56 89 ALA A O 1
ATOM 655 N N . SER A 1 90 ? 11.441 7.454 -3.646 1.00 72.12 90 SER A N 1
ATOM 656 C CA . SER A 1 90 ? 12.438 6.491 -4.110 1.00 72.12 90 SER A CA 1
ATOM 657 C C . SER A 1 90 ? 13.470 7.084 -5.074 1.00 72.12 90 SER A C 1
ATOM 659 O O . SER A 1 90 ? 14.609 6.635 -5.116 1.00 72.12 90 SER A O 1
ATOM 661 N N . ILE A 1 91 ? 13.104 8.121 -5.835 1.00 72.06 91 ILE A N 1
ATOM 662 C CA . ILE A 1 91 ? 14.017 8.803 -6.766 1.00 72.06 91 ILE A CA 1
ATOM 663 C C . ILE A 1 91 ? 15.118 9.558 -6.010 1.00 72.06 91 ILE A C 1
ATOM 665 O O . ILE A 1 91 ? 16.230 9.696 -6.517 1.00 72.06 91 ILE A O 1
ATOM 669 N N . SER A 1 92 ? 14.818 10.020 -4.794 1.00 71.56 92 SER A N 1
ATOM 670 C CA . SER A 1 92 ? 15.763 10.739 -3.934 1.00 71.56 92 SER A CA 1
ATOM 671 C C . SER A 1 92 ? 16.691 9.825 -3.120 1.00 71.56 92 SER A C 1
ATOM 673 O O . SER A 1 92 ? 17.586 10.319 -2.435 1.00 71.56 92 SER A O 1
ATOM 675 N N . ASP A 1 93 ? 16.511 8.502 -3.211 1.00 73.19 93 ASP A N 1
ATOM 676 C CA . ASP A 1 93 ? 17.386 7.515 -2.579 1.00 73.19 93 ASP A CA 1
ATOM 677 C C . ASP A 1 93 ? 18.795 7.569 -3.193 1.00 73.19 93 ASP A C 1
ATOM 679 O O . ASP A 1 93 ? 19.026 7.132 -4.325 1.00 73.19 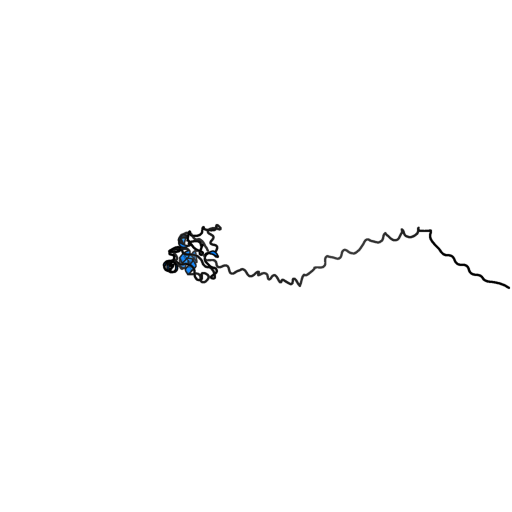93 ASP A O 1
ATOM 683 N N . GLN A 1 94 ? 19.759 8.085 -2.420 1.00 65.19 94 GLN A N 1
ATOM 684 C CA . GLN A 1 94 ? 21.165 8.167 -2.824 1.00 65.19 94 GLN A CA 1
ATOM 685 C C . GLN A 1 94 ? 21.799 6.802 -3.104 1.00 65.19 94 GLN A C 1
ATOM 687 O O . GLN A 1 94 ? 22.740 6.731 -3.894 1.00 65.19 94 GLN A O 1
ATOM 692 N N . SER A 1 95 ? 21.303 5.724 -2.487 1.00 69.31 95 SER A N 1
ATOM 693 C CA . SER A 1 95 ? 21.822 4.379 -2.745 1.00 69.31 95 SER A CA 1
ATOM 694 C C . SER A 1 95 ? 21.364 3.838 -4.103 1.00 69.31 95 SER A C 1
ATOM 696 O O . SER A 1 95 ? 21.985 2.931 -4.655 1.00 69.31 95 SER A O 1
ATOM 698 N N . GLY A 1 96 ? 20.284 4.400 -4.662 1.00 67.19 96 GLY A N 1
ATOM 699 C CA . GLY A 1 96 ? 19.670 3.968 -5.914 1.00 67.19 96 GLY A CA 1
ATOM 700 C C . GLY A 1 96 ? 19.096 2.549 -5.886 1.00 67.19 96 GLY A C 1
ATOM 701 O O . GLY A 1 96 ? 18.618 2.084 -6.923 1.00 67.19 96 GLY A O 1
ATOM 702 N N . ALA A 1 97 ? 19.155 1.874 -4.737 1.00 67.81 97 ALA A N 1
ATOM 703 C CA . ALA A 1 97 ? 18.770 0.484 -4.539 1.00 67.81 97 ALA A CA 1
ATOM 704 C C . ALA A 1 97 ? 17.247 0.309 -4.525 1.00 67.81 97 ALA A C 1
ATOM 706 O O . ALA A 1 97 ? 16.751 -0.752 -4.897 1.00 67.81 97 ALA A O 1
ATOM 707 N N . GLN A 1 98 ? 16.517 1.362 -4.141 1.00 74.31 98 GLN A N 1
ATOM 708 C CA . GLN A 1 98 ? 15.066 1.337 -3.947 1.00 74.31 98 GLN A CA 1
ATOM 709 C C . GLN A 1 98 ? 14.304 2.142 -5.005 1.00 74.31 98 GLN A C 1
ATOM 711 O O . GLN A 1 98 ? 13.110 2.363 -4.845 1.00 74.31 98 GLN A O 1
ATOM 716 N N . ARG A 1 99 ? 14.944 2.588 -6.096 1.00 77.88 99 ARG A N 1
ATOM 717 C CA . ARG A 1 99 ? 14.275 3.398 -7.133 1.00 77.88 99 ARG A CA 1
ATOM 718 C C . ARG A 1 99 ? 13.094 2.659 -7.771 1.00 77.88 99 ARG A C 1
ATOM 720 O O . ARG A 1 99 ? 13.258 1.556 -8.281 1.00 77.88 99 ARG A O 1
ATOM 727 N N . GLY A 1 100 ? 11.933 3.311 -7.791 1.00 79.12 100 GLY A N 1
ATOM 728 C CA . GLY A 1 100 ? 10.679 2.759 -8.316 1.00 79.12 100 GLY A CA 1
ATOM 729 C C . GLY A 1 100 ? 9.978 1.776 -7.373 1.00 79.12 100 GLY A C 1
ATOM 730 O O . GLY A 1 100 ? 8.991 1.163 -7.768 1.00 79.12 100 GLY A O 1
ATOM 731 N N . PHE A 1 101 ? 10.478 1.606 -6.144 1.00 84.69 101 PHE A N 1
ATOM 732 C CA . PHE A 1 101 ? 9.825 0.787 -5.130 1.00 84.69 101 PHE A CA 1
ATOM 733 C C . PHE A 1 101 ? 8.697 1.567 -4.451 1.00 84.69 101 PHE A C 1
ATOM 735 O O . PHE A 1 101 ? 8.938 2.626 -3.860 1.00 84.69 101 PHE A O 1
ATOM 742 N N . ASN A 1 102 ? 7.486 1.003 -4.470 1.00 87.38 102 ASN A N 1
ATOM 743 C CA . ASN A 1 102 ? 6.341 1.569 -3.771 1.00 87.38 102 ASN A CA 1
ATOM 744 C C . ASN A 1 102 ? 5.791 0.585 -2.730 1.00 87.38 102 ASN A C 1
ATOM 746 O O . ASN A 1 102 ? 5.199 -0.440 -3.068 1.00 87.38 102 ASN A O 1
ATOM 750 N N . GLY A 1 103 ? 6.024 0.885 -1.451 1.00 88.75 103 GLY A N 1
ATOM 751 C CA . GLY A 1 103 ? 5.752 -0.015 -0.333 1.00 88.75 103 GLY A CA 1
ATOM 752 C C . GLY A 1 103 ? 4.751 0.559 0.668 1.00 88.75 103 GLY A C 1
ATOM 753 O O . GLY A 1 103 ? 4.779 1.747 0.994 1.00 88.75 103 GLY A O 1
ATOM 754 N N . ALA A 1 104 ? 3.900 -0.310 1.216 1.00 89.19 104 ALA A N 1
ATOM 755 C CA . ALA A 1 104 ? 2.959 0.051 2.275 1.00 89.19 104 ALA A CA 1
ATOM 756 C C . ALA A 1 104 ? 3.692 0.289 3.603 1.00 89.19 104 ALA A C 1
ATOM 758 O O . ALA A 1 104 ? 4.439 -0.578 4.053 1.00 89.19 104 ALA A O 1
ATOM 759 N N . ASN A 1 105 ? 3.433 1.416 4.265 1.00 89.31 105 ASN A N 1
ATOM 760 C CA . ASN A 1 105 ? 3.914 1.701 5.615 1.00 89.31 105 ASN A CA 1
ATOM 761 C C . ASN A 1 105 ? 2.731 2.076 6.512 1.00 89.31 105 ASN A C 1
ATOM 763 O O . ASN A 1 105 ? 2.380 3.246 6.681 1.00 89.31 105 ASN A O 1
ATOM 767 N N . LEU A 1 106 ? 2.083 1.061 7.079 1.00 89.50 106 LEU A N 1
ATOM 768 C CA . LEU A 1 106 ? 0.901 1.283 7.902 1.00 89.50 106 LEU A CA 1
ATOM 769 C C . LEU A 1 106 ? 1.307 1.760 9.298 1.00 89.50 106 LEU A C 1
ATOM 771 O O . LEU A 1 106 ? 2.086 1.108 9.994 1.00 89.50 106 LEU A O 1
ATOM 775 N N . ARG A 1 107 ? 0.747 2.899 9.719 1.00 88.62 107 ARG A N 1
ATOM 776 C CA . ARG A 1 107 ? 0.957 3.517 11.041 1.00 88.62 107 ARG A CA 1
ATOM 777 C C . ARG A 1 107 ? 2.427 3.836 11.362 1.00 88.62 107 ARG A C 1
ATOM 779 O O . ARG A 1 107 ? 2.775 3.971 12.531 1.00 88.62 107 ARG A O 1
ATOM 786 N N . GLY A 1 108 ? 3.279 3.963 10.343 1.00 86.56 108 GLY A N 1
ATOM 787 C CA . GLY A 1 108 ? 4.692 4.313 10.504 1.00 86.56 108 GLY A CA 1
ATOM 788 C C . GLY A 1 108 ? 5.575 3.188 11.059 1.00 86.56 108 GLY A C 1
ATOM 789 O O . GLY A 1 108 ? 6.670 3.467 11.534 1.00 86.56 108 GLY A O 1
ATOM 790 N N . LEU A 1 109 ? 5.127 1.928 11.016 1.00 87.56 109 LEU A N 1
ATOM 791 C CA . LEU A 1 109 ? 5.885 0.771 11.521 1.00 87.56 109 LEU A CA 1
ATOM 792 C C . LEU A 1 109 ? 7.050 0.340 10.610 1.00 87.56 109 LEU A C 1
ATOM 794 O O . LEU A 1 109 ? 7.853 -0.517 10.987 1.00 87.56 109 LEU A O 1
ATOM 798 N N . GLY A 1 110 ? 7.134 0.917 9.414 1.00 86.31 110 GLY A N 1
ATOM 799 C CA . GLY A 1 110 ? 8.098 0.577 8.378 1.00 86.31 110 GLY A CA 1
ATOM 800 C C . GLY A 1 110 ? 7.527 -0.393 7.344 1.00 86.31 110 GLY A C 1
ATOM 801 O O . GLY A 1 110 ? 6.636 -1.203 7.619 1.00 86.31 110 GLY A O 1
ATOM 802 N N . VAL A 1 111 ? 8.075 -0.331 6.130 1.00 85.75 111 VAL A N 1
ATOM 803 C CA . VAL A 1 111 ? 7.655 -1.190 5.010 1.00 85.75 111 VAL A CA 1
ATOM 804 C C . VAL A 1 111 ? 7.962 -2.671 5.245 1.00 85.75 111 VAL A C 1
ATOM 806 O O . VAL A 1 111 ? 7.181 -3.529 4.843 1.00 85.75 111 VAL A O 1
ATOM 809 N N . SER A 1 112 ? 9.041 -2.979 5.969 1.00 86.62 112 SER A N 1
ATOM 810 C CA . SER A 1 112 ? 9.423 -4.352 6.336 1.00 86.62 112 SER A CA 1
ATOM 811 C C . SER A 1 112 ? 8.500 -4.968 7.389 1.00 86.62 112 SER A C 1
ATOM 813 O O . SER A 1 112 ? 8.404 -6.189 7.502 1.00 86.62 112 SER A O 1
ATOM 815 N N . SER A 1 113 ? 7.794 -4.120 8.140 1.00 88.69 113 SER A N 1
ATOM 816 C CA . SER A 1 113 ? 6.864 -4.509 9.204 1.00 88.69 113 SER A CA 1
ATOM 817 C C . SER A 1 113 ? 5.412 -4.588 8.724 1.00 88.69 113 SER A C 1
ATOM 819 O O . SER A 1 113 ? 4.512 -4.818 9.531 1.00 88.69 113 SER A O 1
ATOM 821 N N . THR A 1 114 ? 5.158 -4.395 7.425 1.00 88.62 114 THR A N 1
ATOM 822 C CA . THR A 1 114 ? 3.811 -4.419 6.845 1.00 88.62 114 THR A CA 1
ATOM 823 C C . THR A 1 114 ? 3.603 -5.691 6.020 1.00 88.62 114 THR A C 1
ATOM 825 O O . THR A 1 114 ? 4.307 -5.949 5.046 1.00 88.62 114 THR A O 1
ATOM 828 N N . LEU A 1 115 ? 2.611 -6.504 6.398 1.00 90.50 115 LEU A N 1
ATOM 829 C CA . LEU A 1 115 ? 2.258 -7.734 5.686 1.00 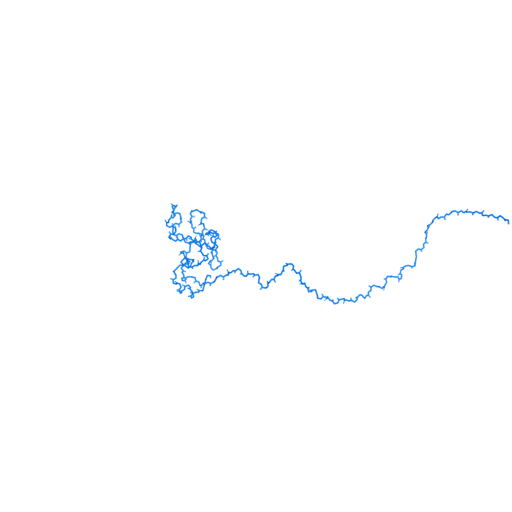90.50 115 LEU A CA 1
ATOM 830 C C . LEU A 1 115 ? 1.236 -7.446 4.582 1.00 90.50 115 LEU A C 1
ATOM 832 O O . LEU A 1 115 ? 0.115 -7.034 4.867 1.00 90.50 115 LEU A O 1
ATOM 836 N N . VAL A 1 116 ? 1.598 -7.747 3.335 1.00 91.38 116 VAL A N 1
ATOM 837 C CA . VAL A 1 116 ? 0.690 -7.652 2.185 1.00 91.38 116 VAL A CA 1
ATOM 838 C C . VAL A 1 116 ? 0.269 -9.050 1.739 1.00 91.38 116 VAL A C 1
ATOM 840 O O . VAL A 1 116 ? 1.107 -9.910 1.441 1.00 91.38 116 VAL A O 1
ATOM 843 N N . LEU A 1 117 ? -1.045 -9.271 1.693 1.00 92.62 117 LEU A N 1
ATOM 844 C CA . LEU A 1 117 ? -1.660 -10.520 1.259 1.00 92.62 117 LEU A CA 1
ATOM 845 C C . LEU A 1 117 ? -2.474 -10.283 -0.011 1.00 92.62 117 LEU A C 1
ATOM 847 O O . LEU A 1 117 ? -3.355 -9.428 -0.034 1.00 92.62 117 LEU A O 1
ATOM 851 N N . LEU A 1 118 ? -2.238 -11.098 -1.034 1.00 91.94 118 LEU A N 1
ATOM 852 C CA . LEU A 1 118 ? -3.086 -11.172 -2.217 1.00 91.94 118 LEU A CA 1
ATOM 853 C C . LEU A 1 118 ? -3.860 -12.486 -2.172 1.00 91.94 118 LEU A C 1
ATOM 855 O O . LEU A 1 118 ? -3.264 -13.563 -2.190 1.00 91.94 118 LEU A O 1
ATOM 859 N N . ASN A 1 119 ? -5.189 -12.407 -2.076 1.00 92.19 119 ASN A N 1
ATOM 860 C CA . ASN A 1 119 ? -6.066 -13.580 -1.960 1.00 92.19 119 ASN A CA 1
ATOM 861 C C . ASN A 1 119 ? -5.638 -14.545 -0.832 1.00 92.19 119 ASN A C 1
ATOM 863 O O . ASN A 1 119 ? -5.648 -15.762 -0.995 1.00 92.19 119 ASN A O 1
ATOM 867 N N . GLY A 1 120 ? -5.197 -13.994 0.305 1.00 93.19 120 GLY A N 1
ATOM 868 C CA . GLY A 1 120 ? -4.734 -14.767 1.463 1.00 93.19 120 GLY A CA 1
ATOM 869 C C . GLY A 1 120 ? -3.308 -15.319 1.354 1.00 93.19 120 GLY A C 1
ATOM 870 O O . GLY A 1 120 ? -2.835 -15.962 2.287 1.00 93.19 120 GLY A O 1
ATOM 871 N N . ARG A 1 121 ? -2.589 -15.059 0.255 1.00 93.06 121 ARG A N 1
ATOM 872 C CA . ARG A 1 121 ? -1.193 -15.478 0.079 1.00 93.06 121 ARG A CA 1
ATOM 873 C C . ARG A 1 121 ? -0.261 -14.289 0.237 1.00 93.06 121 ARG A C 1
ATOM 875 O O . ARG A 1 121 ? -0.485 -13.234 -0.351 1.00 93.06 121 ARG A O 1
ATOM 882 N N . ARG A 1 122 ? 0.804 -14.473 1.016 1.00 92.44 122 ARG A N 1
ATOM 883 C CA . ARG A 1 122 ? 1.846 -13.458 1.177 1.00 92.44 122 ARG A CA 1
ATOM 884 C C . ARG A 1 122 ? 2.557 -13.231 -0.154 1.00 92.44 122 ARG A C 1
ATOM 886 O O . ARG A 1 122 ? 2.981 -14.191 -0.797 1.00 92.44 122 ARG A O 1
ATOM 893 N N . LEU A 1 123 ? 2.679 -11.967 -0.542 1.00 91.25 123 LEU A N 1
ATOM 894 C CA . LEU A 1 123 ? 3.448 -11.581 -1.717 1.00 91.25 123 LEU A CA 1
ATOM 895 C C . LEU A 1 123 ? 4.948 -11.571 -1.413 1.00 91.25 123 LEU A C 1
ATOM 897 O O . LEU A 1 123 ? 5.368 -11.357 -0.274 1.00 91.25 123 LEU A O 1
ATOM 901 N N . ALA A 1 124 ? 5.744 -11.843 -2.446 1.00 88.12 124 ALA A N 1
ATOM 902 C CA . ALA A 1 124 ? 7.191 -11.775 -2.354 1.00 88.12 124 ALA A CA 1
ATOM 903 C C . ALA A 1 124 ? 7.638 -10.321 -2.188 1.00 88.12 124 ALA A C 1
ATOM 905 O O . ALA A 1 124 ? 7.068 -9.405 -2.784 1.00 88.12 124 ALA A O 1
ATOM 906 N N . ASN A 1 125 ? 8.670 -10.132 -1.376 1.00 86.38 125 ASN A N 1
ATOM 907 C CA . ASN A 1 125 ? 9.280 -8.829 -1.203 1.00 86.38 125 ASN A CA 1
ATOM 908 C C . ASN A 1 125 ? 10.001 -8.431 -2.499 1.00 86.38 125 ASN A C 1
ATOM 910 O O . ASN A 1 125 ? 10.547 -9.279 -3.210 1.00 86.38 125 ASN A O 1
ATOM 914 N N . PHE A 1 126 ? 10.010 -7.137 -2.790 1.00 83.12 126 PHE A N 1
ATOM 915 C CA . PHE A 1 126 ? 10.811 -6.559 -3.850 1.00 83.12 126 PHE A CA 1
ATOM 916 C C . PHE A 1 126 ? 12.295 -6.807 -3.566 1.00 83.12 126 PHE A C 1
ATOM 918 O O . PHE A 1 126 ? 12.753 -6.703 -2.425 1.00 83.12 126 PHE A O 1
ATOM 925 N N . ALA A 1 127 ? 13.043 -7.156 -4.609 1.00 73.56 127 ALA A N 1
ATOM 926 C CA . ALA A 1 127 ? 14.464 -7.450 -4.515 1.00 73.56 127 ALA A CA 1
ATOM 927 C C . ALA A 1 127 ? 15.279 -6.148 -4.411 1.00 73.56 127 ALA A C 1
ATOM 929 O O . ALA A 1 127 ? 15.980 -5.773 -5.347 1.00 73.56 127 ALA A O 1
ATOM 930 N N . SER A 1 128 ? 15.174 -5.454 -3.275 1.00 67.81 128 SER A N 1
ATOM 931 C CA . SER A 1 128 ? 16.005 -4.290 -2.968 1.00 67.81 128 SER A CA 1
ATOM 932 C C . SER A 1 128 ? 17.165 -4.666 -2.045 1.00 67.81 128 SER A C 1
ATOM 934 O O . SER A 1 128 ? 16.937 -5.283 -1.003 1.00 67.81 128 SER A O 1
ATOM 936 N N . PRO A 1 129 ? 18.393 -4.211 -2.338 1.00 62.62 129 PRO A N 1
ATOM 937 C CA . PRO A 1 129 ? 19.435 -4.069 -1.325 1.00 62.62 129 PRO A CA 1
ATOM 938 C C . PRO A 1 129 ? 18.958 -3.141 -0.184 1.00 62.62 129 PRO A C 1
ATOM 940 O O . PRO A 1 129 ? 18.379 -2.088 -0.456 1.00 62.62 129 PRO A O 1
ATOM 943 N N . GLY A 1 130 ? 19.185 -3.517 1.080 1.00 65.69 130 GLY A N 1
ATOM 944 C CA . GLY A 1 130 ? 18.917 -2.680 2.266 1.00 65.69 130 GLY A CA 1
ATOM 945 C C . GLY A 1 130 ? 17.805 -3.177 3.205 1.00 65.69 130 GLY A C 1
ATOM 946 O O . GLY A 1 130 ? 17.176 -4.204 2.967 1.00 65.69 130 GLY A O 1
ATOM 947 N N . ASP A 1 131 ? 17.564 -2.426 4.286 1.00 67.12 131 ASP A N 1
ATOM 948 C CA . ASP A 1 131 ? 16.701 -2.837 5.413 1.00 67.12 131 ASP A CA 1
ATOM 949 C C . ASP A 1 131 ? 15.184 -2.692 5.152 1.00 67.12 131 ASP A C 1
ATOM 951 O O . ASP A 1 131 ? 14.359 -3.210 5.911 1.00 67.12 131 ASP A O 1
ATOM 955 N N . ASN A 1 132 ? 14.794 -2.023 4.062 1.00 72.88 132 ASN A N 1
ATOM 956 C CA . ASN A 1 132 ? 13.400 -1.772 3.669 1.00 72.88 132 ASN A CA 1
ATOM 957 C C . ASN A 1 132 ? 12.857 -2.876 2.742 1.00 72.88 132 ASN A C 1
ATOM 959 O O . ASN A 1 132 ? 12.485 -2.632 1.594 1.00 72.88 132 ASN A O 1
ATOM 963 N N . ALA A 1 133 ? 12.818 -4.112 3.232 1.00 78.75 133 ALA A N 1
ATOM 964 C CA . ALA A 1 133 ? 12.298 -5.258 2.498 1.00 78.75 133 ALA A CA 1
ATOM 965 C C . ALA A 1 133 ? 10.760 -5.314 2.571 1.00 78.75 133 ALA A C 1
ATOM 967 O O . ALA A 1 133 ? 10.201 -5.932 3.475 1.00 78.75 133 ALA A O 1
ATOM 968 N N . GLY A 1 134 ? 10.068 -4.718 1.599 1.00 85.00 134 GLY A N 1
ATOM 969 C CA . GLY A 1 134 ? 8.604 -4.771 1.481 1.00 85.00 134 GLY A CA 1
ATOM 970 C C . GLY A 1 134 ? 8.130 -5.288 0.123 1.00 85.00 134 GLY A C 1
ATOM 971 O O . GLY A 1 134 ? 8.933 -5.607 -0.748 1.00 85.00 134 GLY A O 1
ATOM 972 N N . VAL A 1 135 ? 6.816 -5.393 -0.060 1.00 89.25 135 VAL A N 1
ATOM 973 C CA . VAL A 1 135 ? 6.194 -5.772 -1.340 1.00 89.25 135 VAL A CA 1
ATOM 974 C C . VAL A 1 135 ? 6.011 -4.526 -2.198 1.00 89.25 135 VAL A C 1
ATOM 976 O O . VAL A 1 135 ? 5.513 -3.521 -1.697 1.00 89.25 135 VAL A O 1
ATOM 979 N N . ASP A 1 136 ? 6.382 -4.608 -3.476 1.00 89.75 136 ASP A N 1
ATOM 980 C CA . ASP A 1 136 ? 6.163 -3.520 -4.430 1.00 89.75 136 ASP A CA 1
ATOM 981 C C . ASP A 1 136 ? 4.730 -3.550 -4.978 1.00 89.75 136 ASP A C 1
ATOM 983 O O . ASP A 1 136 ? 4.331 -4.462 -5.712 1.00 89.75 136 ASP A O 1
ATOM 987 N N . LEU A 1 137 ? 3.960 -2.537 -4.593 1.00 89.94 137 LEU A N 1
ATOM 988 C CA . LEU A 1 137 ? 2.538 -2.382 -4.884 1.00 89.94 137 LEU A CA 1
ATOM 989 C C . LEU A 1 137 ? 2.263 -1.908 -6.312 1.00 89.94 137 LEU A C 1
ATOM 991 O O . LEU A 1 137 ? 1.129 -2.038 -6.781 1.00 89.94 137 LEU A O 1
ATOM 995 N N . ASN A 1 138 ? 3.279 -1.403 -7.016 1.00 90.06 138 ASN A N 1
ATOM 996 C CA . ASN A 1 138 ? 3.165 -1.023 -8.423 1.00 90.06 138 ASN A CA 1
ATOM 997 C C . ASN A 1 138 ? 2.796 -2.227 -9.309 1.00 90.06 138 ASN A C 1
ATOM 999 O O . ASN A 1 138 ? 2.133 -2.073 -10.333 1.00 90.06 138 ASN A O 1
ATOM 1003 N N . ASN A 1 139 ? 3.136 -3.445 -8.873 1.00 89.75 139 ASN A N 1
ATOM 1004 C CA . ASN A 1 139 ? 2.842 -4.686 -9.594 1.00 89.75 139 ASN A CA 1
ATOM 1005 C C . ASN A 1 139 ? 1.386 -5.162 -9.461 1.00 89.75 139 ASN A C 1
ATOM 1007 O O . ASN A 1 139 ? 1.029 -6.192 -10.035 1.00 89.75 139 ASN A O 1
ATOM 1011 N N . ILE A 1 140 ? 0.543 -4.458 -8.697 1.00 91.12 140 ILE A N 1
ATOM 1012 C CA . ILE A 1 140 ? -0.866 -4.811 -8.492 1.00 91.12 140 ILE A CA 1
ATOM 1013 C C . ILE A 1 140 ? -1.745 -3.740 -9.154 1.00 91.12 140 ILE A C 1
ATOM 1015 O O . ILE A 1 140 ? -1.961 -2.672 -8.569 1.00 91.12 140 ILE A O 1
ATOM 1019 N N . PRO A 1 141 ? -2.297 -4.011 -10.351 1.00 91.88 141 PRO A N 1
ATOM 1020 C CA . PRO A 1 141 ? -3.232 -3.102 -11.001 1.00 91.88 141 PRO A CA 1
ATOM 1021 C C . PRO A 1 141 ? -4.533 -2.984 -10.204 1.00 91.88 141 PRO A C 1
ATOM 1023 O O . PRO A 1 141 ? -5.061 -3.987 -9.717 1.00 91.88 141 PRO A O 1
ATOM 1026 N N . ALA A 1 142 ? -5.115 -1.786 -10.141 1.00 90.31 142 ALA A N 1
ATOM 1027 C CA . ALA A 1 142 ? -6.382 -1.549 -9.447 1.00 90.31 142 ALA A CA 1
ATOM 1028 C C . ALA A 1 142 ? -7.533 -2.409 -10.004 1.00 90.31 142 ALA A C 1
ATOM 1030 O O . ALA A 1 142 ? -8.388 -2.864 -9.243 1.00 90.31 142 ALA A O 1
ATOM 1031 N N . GLY A 1 143 ? -7.509 -2.716 -11.308 1.00 89.94 143 GLY A N 1
ATOM 1032 C CA . GLY A 1 143 ? -8.479 -3.611 -11.949 1.00 89.94 143 GLY A CA 1
ATOM 1033 C C . GLY A 1 143 ? -8.409 -5.072 -11.480 1.00 89.94 143 GLY A C 1
ATOM 1034 O O . GLY A 1 143 ? -9.386 -5.800 -11.623 1.00 89.94 143 GLY A O 1
ATOM 1035 N N . ALA A 1 144 ? -7.286 -5.503 -10.895 1.00 89.38 144 ALA A N 1
ATOM 1036 C CA . ALA A 1 144 ? -7.113 -6.855 -10.357 1.00 89.38 144 ALA A CA 1
ATOM 1037 C C . ALA A 1 144 ? -7.540 -6.982 -8.882 1.00 89.38 144 ALA A C 1
ATO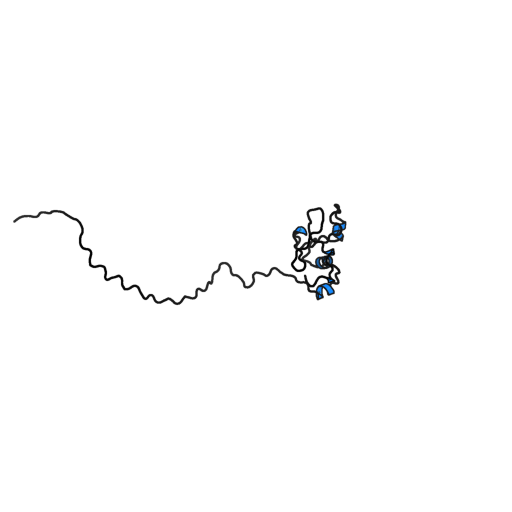M 1039 O O . ALA A 1 144 ? -7.687 -8.088 -8.362 1.00 89.38 144 ALA A O 1
ATOM 1040 N N . ILE A 1 145 ? -7.736 -5.863 -8.186 1.00 90.94 145 ILE A N 1
ATOM 1041 C CA . ILE A 1 145 ? -8.198 -5.837 -6.795 1.00 90.94 145 ILE A CA 1
ATOM 1042 C C . ILE A 1 145 ? -9.708 -6.067 -6.820 1.00 90.94 145 ILE A C 1
ATOM 1044 O O . ILE A 1 145 ? -10.346 -5.566 -7.730 1.00 90.94 145 ILE A O 1
ATOM 1048 N N . GLN A 1 146 ? -10.340 -6.721 -5.835 1.00 92.06 146 GLN A N 1
ATOM 1049 C CA . GLN A 1 146 ? -11.813 -6.673 -5.634 1.00 92.06 146 GLN A CA 1
ATOM 1050 C C . GLN A 1 146 ? -12.222 -5.825 -4.423 1.00 92.06 146 GLN A C 1
ATOM 1052 O O . GLN A 1 146 ? -13.235 -5.126 -4.425 1.00 92.06 146 GLN A O 1
ATOM 1057 N N . ARG A 1 147 ? -11.405 -5.910 -3.383 1.00 91.00 147 ARG A N 1
ATOM 1058 C CA . ARG A 1 147 ? -11.558 -5.254 -2.094 1.00 91.00 147 ARG A CA 1
ATOM 1059 C C . ARG A 1 147 ? -10.193 -5.275 -1.420 1.00 91.00 147 ARG A C 1
ATOM 1061 O O . ARG A 1 147 ? -9.406 -6.180 -1.714 1.00 91.00 147 ARG A O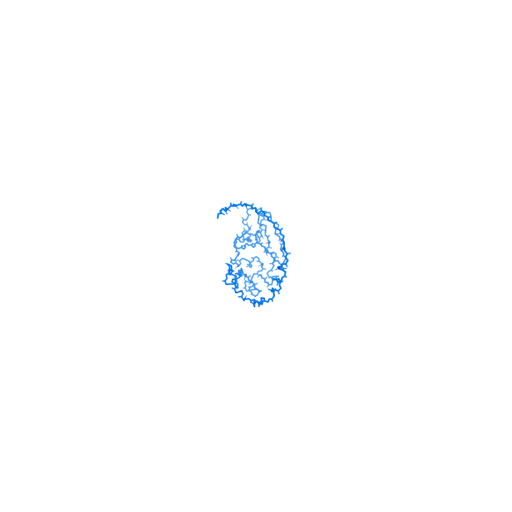 1
ATOM 1068 N N . VAL A 1 148 ? -9.952 -4.322 -0.530 1.00 88.88 148 VAL A N 1
ATOM 1069 C CA . VAL A 1 148 ? -8.787 -4.301 0.366 1.00 88.88 148 VAL A CA 1
ATOM 1070 C C . VAL A 1 148 ? -9.272 -4.247 1.801 1.00 88.88 148 VAL A C 1
ATOM 1072 O O . VAL A 1 148 ? -10.274 -3.528 2.038 1.00 88.88 148 VAL A O 1
#